Protein AF-A0A659ULG7-F1 (afdb_monomer_lite)

Radius of gyration: 19.43 Å; chains: 1; bounding box: 49×39×55 Å

Sequence (125 aa):
LGLGDLYQPLMDALQSANRQYPIWALSLQDRLWDGYQGLPSGSMGISAFPSMHVASAVLIALYATRLSVSLGTLMWIFAVLIMLGSVVLGWHYAIDGYAGALVVLAIWKITGAALSRADARTITV

Secondary structure (DSSP, 8-state):
---TGGGHHHHHHHHHHHTTS--HHHHHHHHHHHHHTT-TT-------SS-HHHHHHHHHHHHHHHH-HHHHHHHHHHHHHHHHHHHHTTSS-HHHHHHHHHHHHHHHHHHHHHHHHHHHHHTT-

Structure (mmCIF, N/CA/C/O backbone):
data_AF-A0A659ULG7-F1
#
_entry.id   AF-A0A659ULG7-F1
#
loop_
_atom_site.group_PDB
_atom_site.id
_atom_site.type_symbol
_atom_site.label_atom_id
_atom_site.label_alt_id
_atom_site.label_comp_id
_atom_site.label_asym_id
_atom_site.label_entity_id
_atom_site.label_seq_id
_atom_site.pdbx_PDB_ins_code
_atom_site.Cartn_x
_atom_site.Cartn_y
_atom_site.Cartn_z
_atom_site.occupancy
_atom_site.B_iso_or_equiv
_atom_site.auth_seq_id
_atom_site.auth_comp_id
_atom_site.auth_asym_id
_atom_site.auth_atom_id
_atom_site.pdbx_PDB_model_num
ATOM 1 N N . LEU A 1 1 ? 0.662 -13.880 -20.915 1.00 49.19 1 LEU A N 1
ATOM 2 C CA . LEU A 1 1 ? -0.569 -13.058 -20.838 1.00 49.19 1 LEU A CA 1
ATOM 3 C C . LEU A 1 1 ? -0.488 -11.758 -21.643 1.00 49.19 1 LEU A C 1
ATOM 5 O O . LEU A 1 1 ? -1.539 -11.192 -21.874 1.00 49.19 1 LEU A O 1
ATOM 9 N N . GLY A 1 2 ? 0.693 -11.297 -22.098 1.00 56.62 2 GLY A N 1
ATOM 10 C CA . GLY A 1 2 ? 0.773 -10.105 -22.961 1.00 56.62 2 GLY A CA 1
ATOM 11 C C . GLY A 1 2 ? 0.311 -8.813 -22.280 1.00 56.62 2 GLY A C 1
ATOM 12 O O . GLY A 1 2 ? -0.203 -7.944 -22.953 1.00 56.62 2 GLY A O 1
ATOM 13 N N . LEU A 1 3 ? 0.434 -8.739 -20.948 1.00 63.16 3 LEU A N 1
ATOM 14 C CA . LEU A 1 3 ? 0.046 -7.585 -20.124 1.00 63.16 3 LEU A CA 1
ATOM 15 C C . LEU A 1 3 ? 1.257 -6.733 -19.702 1.00 63.16 3 LEU A C 1
ATOM 17 O O . LEU A 1 3 ? 1.101 -5.785 -18.940 1.00 63.16 3 LEU A O 1
ATOM 21 N N . GLY A 1 4 ? 2.475 -7.124 -20.097 1.00 63.34 4 GLY A N 1
ATOM 22 C CA . GLY A 1 4 ? 3.710 -6.486 -19.619 1.00 63.34 4 GLY A CA 1
ATOM 23 C C . GLY A 1 4 ? 3.871 -5.050 -20.118 1.00 63.34 4 GLY A C 1
ATOM 24 O O . GLY A 1 4 ? 4.425 -4.205 -19.425 1.00 63.34 4 GLY A O 1
ATOM 25 N N . ASP A 1 5 ? 3.311 -4.765 -21.285 1.00 75.19 5 ASP A N 1
ATOM 26 C CA . ASP A 1 5 ? 3.233 -3.452 -21.917 1.00 75.19 5 ASP A CA 1
ATOM 27 C C . ASP A 1 5 ? 2.271 -2.489 -21.204 1.00 75.19 5 ASP A C 1
ATOM 29 O O . ASP A 1 5 ? 2.524 -1.286 -21.188 1.00 75.19 5 ASP A O 1
ATOM 33 N N . LEU A 1 6 ? 1.223 -2.984 -20.532 1.00 84.31 6 LEU A N 1
ATOM 34 C CA . LEU A 1 6 ? 0.288 -2.137 -19.770 1.00 84.31 6 LEU A CA 1
ATOM 35 C C . LEU A 1 6 ? 0.964 -1.374 -18.622 1.00 84.31 6 LEU A C 1
ATOM 37 O O . LEU A 1 6 ? 0.514 -0.293 -18.247 1.00 84.31 6 LEU A O 1
ATOM 41 N N . TYR A 1 7 ? 2.040 -1.932 -18.067 1.00 84.81 7 TYR A N 1
ATOM 42 C CA . TYR A 1 7 ? 2.809 -1.324 -16.980 1.00 84.81 7 TYR A CA 1
ATOM 43 C C . TYR A 1 7 ? 4.023 -0.535 -17.470 1.00 84.81 7 TYR A C 1
ATOM 45 O O . TYR A 1 7 ? 4.639 0.180 -16.678 1.00 84.81 7 TYR A O 1
ATOM 53 N N . GLN A 1 8 ? 4.335 -0.600 -18.767 1.00 88.44 8 GLN A N 1
ATOM 54 C CA . GLN A 1 8 ? 5.460 0.124 -19.347 1.00 88.44 8 GLN A CA 1
ATOM 55 C C . GLN A 1 8 ? 5.394 1.635 -19.057 1.00 88.44 8 GLN A C 1
ATOM 57 O O . GLN A 1 8 ? 6.386 2.162 -18.558 1.00 88.44 8 GLN A O 1
ATOM 62 N N . PRO A 1 9 ? 4.244 2.331 -19.212 1.00 92.44 9 PRO A N 1
ATOM 63 C CA . PRO A 1 9 ? 4.172 3.759 -18.900 1.00 92.44 9 PRO A CA 1
ATOM 64 C C . PRO A 1 9 ? 4.454 4.079 -17.424 1.00 92.44 9 PRO A C 1
ATOM 66 O O . PRO A 1 9 ? 5.032 5.122 -17.121 1.00 92.44 9 PRO A O 1
ATOM 69 N N . LEU A 1 10 ? 4.065 3.191 -16.497 1.00 91.88 10 LEU A N 1
ATOM 70 C CA . LEU A 1 10 ? 4.361 3.356 -15.071 1.00 91.88 10 LEU A CA 1
ATOM 71 C C . LEU A 1 10 ? 5.863 3.216 -14.810 1.00 91.88 10 LEU A C 1
ATOM 73 O O . LEU A 1 10 ? 6.444 4.044 -14.110 1.00 91.88 10 LEU A O 1
ATOM 77 N N . MET A 1 11 ? 6.490 2.189 -15.382 1.00 93.00 11 MET A N 1
ATOM 78 C CA . MET A 1 11 ? 7.926 1.963 -15.224 1.00 93.00 11 MET A CA 1
ATOM 79 C C . MET A 1 11 ? 8.744 3.091 -15.855 1.00 93.00 11 MET A C 1
ATOM 81 O O . MET A 1 11 ? 9.698 3.559 -15.235 1.00 93.00 11 MET A O 1
ATOM 85 N N . ASP A 1 12 ? 8.334 3.598 -17.017 1.00 93.75 12 ASP A N 1
ATOM 86 C CA . ASP A 1 12 ? 8.968 4.751 -17.664 1.00 93.75 12 ASP A CA 1
ATOM 87 C C . ASP A 1 12 ? 8.864 6.006 -16.782 1.00 93.75 12 ASP A C 1
ATOM 89 O O . ASP A 1 12 ? 9.853 6.720 -16.577 1.00 93.75 12 ASP A O 1
ATOM 93 N N . ALA A 1 13 ? 7.687 6.252 -16.194 1.00 93.31 13 ALA A N 1
ATOM 94 C CA . ALA A 1 13 ? 7.479 7.348 -15.251 1.00 93.31 13 ALA A CA 1
ATOM 95 C C . ALA A 1 13 ? 8.382 7.216 -14.014 1.00 93.31 13 ALA A C 1
ATOM 97 O O . ALA A 1 13 ? 9.078 8.174 -13.664 1.00 93.31 13 ALA A O 1
ATOM 98 N N . LEU A 1 14 ? 8.442 6.034 -13.393 1.00 94.31 14 LEU A N 1
ATOM 99 C CA . LEU A 1 14 ? 9.323 5.765 -12.253 1.00 94.31 14 LEU A CA 1
ATOM 100 C C . LEU A 1 14 ? 10.797 5.968 -12.619 1.00 94.31 14 LEU A C 1
ATOM 102 O O . LEU A 1 14 ? 11.521 6.643 -11.890 1.00 94.31 14 LEU A O 1
ATOM 106 N N . GLN A 1 15 ? 11.247 5.459 -13.765 1.00 94.00 15 GLN A N 1
ATOM 107 C CA . GLN A 1 15 ? 12.624 5.650 -14.221 1.00 94.00 15 GLN A CA 1
ATOM 108 C C . GLN A 1 15 ? 12.940 7.125 -14.489 1.00 94.00 15 GLN A C 1
ATOM 110 O O . GLN A 1 15 ? 14.037 7.581 -14.163 1.00 94.00 15 GLN A O 1
ATOM 115 N N . SER A 1 16 ? 11.998 7.889 -15.051 1.00 94.69 16 SER A N 1
ATOM 116 C CA . SER A 1 16 ? 12.172 9.332 -15.255 1.00 94.69 16 SER A CA 1
ATOM 117 C C . SER A 1 16 ? 12.308 10.089 -13.930 1.00 94.69 16 SER A C 1
ATOM 119 O O . SER A 1 16 ? 13.214 10.913 -13.788 1.00 94.69 16 SER A O 1
ATOM 121 N N . ALA A 1 17 ? 11.480 9.752 -12.937 1.00 93.44 17 ALA A N 1
ATOM 122 C CA . ALA A 1 17 ? 11.513 10.347 -11.607 1.00 93.44 17 ALA A CA 1
ATOM 123 C C . ALA A 1 17 ? 12.799 9.970 -10.857 1.00 93.44 17 ALA A C 1
ATOM 125 O O . ALA A 1 17 ? 13.404 10.826 -10.210 1.00 93.44 17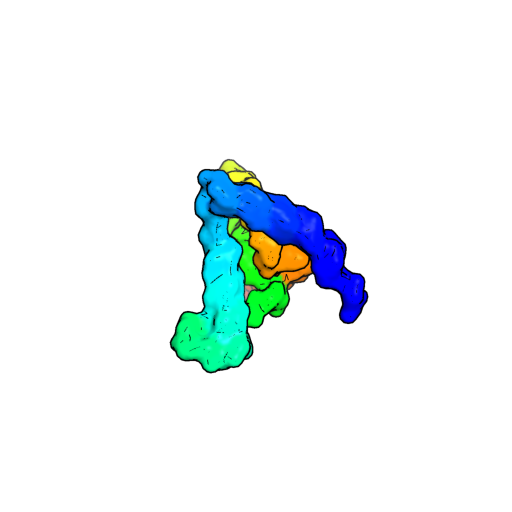 ALA A O 1
ATOM 126 N N . ASN A 1 18 ? 13.279 8.735 -11.034 1.00 94.88 18 ASN A N 1
ATOM 127 C CA . ASN A 1 18 ? 14.520 8.235 -10.442 1.00 94.88 18 ASN A CA 1
ATOM 128 C C . ASN A 1 18 ? 15.764 9.047 -10.843 1.00 94.88 18 ASN A C 1
ATOM 130 O O . ASN A 1 18 ? 16.738 9.100 -10.094 1.00 94.88 18 ASN A O 1
ATOM 134 N N . ARG A 1 19 ? 15.739 9.709 -12.011 1.00 93.00 19 ARG A N 1
ATOM 135 C CA . ARG A 1 19 ? 16.834 10.593 -12.457 1.00 93.00 19 ARG A CA 1
ATOM 136 C C . ARG A 1 19 ? 16.940 11.872 -11.628 1.00 93.00 19 ARG A C 1
ATOM 138 O O . ARG A 1 19 ? 18.008 12.473 -11.594 1.00 93.00 19 ARG A O 1
ATOM 145 N N . GLN A 1 20 ? 15.842 12.302 -11.010 1.00 93.62 20 GLN A N 1
ATOM 146 C CA . GLN A 1 20 ? 15.788 13.508 -10.181 1.00 93.62 20 GLN A CA 1
ATOM 147 C C . GLN A 1 20 ? 15.863 13.165 -8.692 1.00 93.62 20 GLN A C 1
ATOM 149 O O . GLN A 1 20 ? 16.608 13.800 -7.949 1.00 93.62 20 GLN A O 1
ATOM 154 N N . TYR A 1 21 ? 15.120 12.141 -8.269 1.00 89.25 21 TYR A N 1
ATOM 155 C CA . TYR A 1 21 ? 15.050 11.685 -6.886 1.00 89.25 21 TYR A CA 1
ATOM 156 C C . TYR A 1 21 ? 15.277 10.178 -6.833 1.00 89.25 21 TYR A C 1
ATOM 158 O O . TYR A 1 21 ? 14.507 9.454 -7.454 1.00 89.25 21 TYR A O 1
ATOM 166 N N . PRO A 1 22 ? 16.273 9.674 -6.086 1.00 91.31 22 PRO A N 1
ATOM 167 C CA . PRO A 1 22 ? 16.552 8.245 -6.048 1.00 91.31 22 PRO A CA 1
ATOM 168 C C . PRO A 1 22 ? 15.357 7.460 -5.487 1.00 91.31 22 PRO A C 1
ATOM 170 O O . PRO A 1 22 ? 14.989 7.597 -4.319 1.00 91.31 22 PRO A O 1
ATOM 173 N N . ILE A 1 23 ? 14.780 6.593 -6.317 1.00 91.94 23 ILE A N 1
ATOM 174 C CA . ILE A 1 23 ? 13.687 5.679 -5.991 1.00 91.94 23 ILE A CA 1
ATOM 175 C C . ILE A 1 23 ? 14.293 4.322 -5.648 1.00 91.94 23 ILE A C 1
ATOM 177 O O . ILE A 1 23 ? 14.636 3.516 -6.512 1.00 91.94 23 ILE A O 1
ATOM 181 N N . TRP A 1 24 ? 14.385 4.046 -4.351 1.00 90.06 24 TRP A N 1
ATOM 182 C CA . TRP A 1 24 ? 14.978 2.810 -3.833 1.00 90.06 24 TRP A CA 1
ATOM 183 C C . TRP A 1 24 ? 14.197 1.553 -4.230 1.00 90.06 24 TRP A C 1
ATOM 185 O O . TRP A 1 24 ? 14.746 0.456 -4.221 1.00 90.06 24 TRP A O 1
ATOM 195 N N . ALA A 1 25 ? 12.920 1.703 -4.593 1.00 89.75 25 ALA A N 1
ATOM 196 C CA . ALA A 1 25 ? 12.118 0.594 -5.086 1.00 89.75 25 ALA A CA 1
ATOM 197 C C . ALA A 1 25 ? 12.738 -0.042 -6.341 1.00 89.75 25 ALA A C 1
ATOM 199 O O . ALA A 1 25 ? 12.843 -1.261 -6.404 1.00 89.75 25 ALA A O 1
ATOM 200 N N . LEU A 1 26 ? 13.219 0.775 -7.285 1.00 91.50 26 LEU A N 1
ATOM 201 C CA . LEU A 1 26 ? 13.806 0.292 -8.538 1.00 91.50 26 LEU A CA 1
ATOM 202 C C . LEU A 1 26 ? 15.113 -0.471 -8.291 1.00 91.50 26 LEU A C 1
ATOM 204 O O . LEU A 1 26 ? 15.287 -1.574 -8.790 1.00 91.50 26 LEU A O 1
ATOM 208 N N . SER A 1 27 ? 15.996 0.056 -7.438 1.00 89.19 27 SER A N 1
ATOM 209 C CA . SER A 1 27 ? 17.267 -0.617 -7.141 1.00 89.19 27 SER A CA 1
ATOM 210 C C . SER A 1 27 ? 17.082 -1.939 -6.393 1.00 89.19 27 SER A C 1
ATOM 212 O O . SER A 1 27 ? 17.883 -2.861 -6.554 1.00 89.19 27 SER A O 1
ATOM 214 N N . LEU A 1 28 ? 16.033 -2.060 -5.573 1.00 88.44 28 LEU A N 1
ATOM 215 C CA . LEU A 1 28 ? 15.696 -3.325 -4.928 1.00 88.44 28 LEU A CA 1
ATOM 216 C C . LEU A 1 28 ? 15.071 -4.318 -5.917 1.00 88.44 28 LEU A C 1
ATOM 218 O O . LEU A 1 28 ? 15.392 -5.501 -5.840 1.00 88.44 28 LEU A O 1
ATOM 222 N N . GLN A 1 29 ? 14.234 -3.855 -6.852 1.00 89.25 29 GLN A N 1
ATOM 223 C CA . GLN A 1 29 ? 13.702 -4.689 -7.938 1.00 89.25 29 GLN A CA 1
ATOM 224 C C . GLN A 1 29 ? 14.838 -5.289 -8.779 1.00 89.25 29 GLN A C 1
ATOM 226 O O . GLN A 1 29 ? 14.846 -6.502 -8.985 1.00 89.25 29 GLN A O 1
ATOM 231 N N . ASP A 1 30 ? 15.840 -4.488 -9.156 1.00 88.19 30 ASP A N 1
ATOM 232 C CA . ASP A 1 30 ? 17.018 -4.961 -9.901 1.00 88.19 30 ASP A CA 1
ATOM 233 C C . ASP A 1 30 ? 17.789 -6.042 -9.125 1.00 88.19 30 ASP A C 1
ATOM 235 O O . ASP A 1 30 ? 18.104 -7.102 -9.660 1.00 88.19 30 ASP A O 1
ATOM 239 N N . ARG A 1 31 ? 18.023 -5.835 -7.821 1.00 85.31 31 ARG A N 1
ATOM 240 C CA . ARG A 1 31 ? 18.708 -6.830 -6.971 1.00 85.31 31 ARG A CA 1
ATOM 241 C C . ARG A 1 31 ? 17.937 -8.141 -6.845 1.00 85.31 31 ARG A C 1
ATOM 243 O O . ARG A 1 31 ? 18.543 -9.210 -6.794 1.00 85.31 31 ARG A O 1
ATOM 250 N N . LEU A 1 32 ? 16.611 -8.066 -6.743 1.00 85.44 32 LEU A N 1
ATOM 251 C CA . LEU A 1 32 ? 15.759 -9.254 -6.700 1.00 85.44 32 LEU A CA 1
ATOM 252 C C . LEU A 1 32 ? 15.785 -9.991 -8.042 1.00 85.44 32 LEU A C 1
ATOM 254 O O . LEU A 1 32 ? 15.844 -11.220 -8.059 1.00 85.44 32 LEU A O 1
ATOM 258 N N . TRP A 1 33 ? 15.796 -9.250 -9.150 1.00 85.00 33 TRP A N 1
ATOM 259 C CA . TRP A 1 33 ? 15.918 -9.808 -10.491 1.00 85.00 33 TRP A CA 1
ATOM 260 C C . TRP A 1 33 ? 17.268 -10.502 -10.711 1.00 85.00 33 TRP A C 1
ATOM 262 O O . TRP A 1 33 ? 17.305 -11.632 -11.199 1.00 85.00 33 TRP A O 1
ATOM 272 N N . ASP A 1 34 ? 18.370 -9.889 -10.281 1.00 86.00 34 ASP A N 1
ATOM 273 C CA . ASP A 1 34 ? 19.701 -10.506 -10.304 1.00 86.00 34 ASP A CA 1
ATOM 274 C C . ASP A 1 34 ? 19.726 -11.819 -9.516 1.00 86.00 34 ASP A C 1
ATOM 276 O O . ASP A 1 34 ? 20.242 -12.834 -9.991 1.00 86.00 34 ASP A O 1
ATOM 280 N N . GLY A 1 35 ? 19.107 -11.820 -8.333 1.00 82.88 35 GLY A N 1
ATOM 281 C CA . GLY A 1 35 ? 18.959 -13.020 -7.518 1.00 82.88 35 GLY A CA 1
ATOM 282 C C . GLY A 1 35 ? 18.168 -14.129 -8.205 1.00 82.88 35 GLY A C 1
ATOM 283 O O . GLY A 1 35 ? 18.595 -15.283 -8.224 1.00 82.88 35 GLY A O 1
ATOM 284 N N . TYR A 1 36 ? 17.045 -13.778 -8.833 1.00 79.94 36 TYR A N 1
ATOM 285 C CA . TYR A 1 36 ? 16.242 -14.716 -9.619 1.00 79.94 36 TYR A CA 1
ATOM 286 C C . TYR A 1 36 ? 17.024 -15.311 -10.801 1.00 79.94 36 TYR A C 1
ATOM 288 O O . TYR A 1 36 ? 16.895 -16.500 -11.091 1.00 79.94 36 TYR A O 1
ATOM 296 N N . GLN A 1 37 ? 17.881 -14.517 -11.448 1.00 84.69 37 GLN A N 1
ATOM 297 C CA . GLN A 1 37 ? 18.765 -14.971 -12.527 1.00 84.69 37 GLN A CA 1
ATOM 298 C C . GLN A 1 37 ? 19.953 -15.822 -12.037 1.00 84.69 37 GLN A C 1
ATOM 300 O O . GLN A 1 37 ? 20.763 -16.270 -12.850 1.00 84.69 37 GLN A O 1
ATOM 305 N N . GLY A 1 38 ? 20.070 -16.069 -10.729 1.00 77.56 38 GLY A N 1
ATOM 306 C CA . GLY A 1 38 ? 21.135 -16.881 -10.145 1.00 77.56 38 GLY A CA 1
ATOM 307 C C . GLY A 1 38 ? 22.466 -16.144 -9.994 1.00 77.56 38 GLY A C 1
ATOM 308 O O . GLY A 1 38 ? 23.499 -16.796 -9.822 1.00 77.56 38 GLY A O 1
ATOM 309 N N . LEU A 1 39 ? 22.474 -14.805 -10.051 1.00 74.62 39 LEU A N 1
ATOM 310 C CA . LEU A 1 39 ? 23.679 -14.040 -9.749 1.00 74.62 39 LEU A CA 1
ATOM 311 C C . LEU A 1 39 ? 23.982 -14.087 -8.234 1.00 74.62 39 LEU A C 1
ATOM 313 O O . LEU A 1 39 ? 23.057 -14.096 -7.416 1.00 74.62 39 LEU A O 1
ATOM 317 N N . PRO A 1 40 ? 25.270 -14.068 -7.825 1.00 64.56 40 PRO A N 1
ATOM 318 C CA . PRO A 1 40 ? 25.687 -14.226 -6.421 1.00 64.56 40 PRO A CA 1
ATOM 319 C C . PRO A 1 40 ? 25.112 -13.188 -5.440 1.00 64.56 40 PRO A C 1
ATOM 321 O O . PRO A 1 40 ? 25.208 -13.361 -4.227 1.00 64.56 40 PRO A O 1
ATOM 324 N N . SER A 1 41 ? 24.544 -12.095 -5.953 1.00 62.56 41 SER A N 1
ATOM 325 C CA . SER A 1 41 ? 24.042 -10.935 -5.216 1.00 62.56 41 SER A CA 1
ATOM 326 C C . SER A 1 41 ? 22.626 -11.082 -4.635 1.00 62.56 41 SER A C 1
ATOM 328 O O . SER A 1 41 ? 22.216 -10.188 -3.893 1.00 62.56 41 SER A O 1
ATOM 330 N N . GLY A 1 42 ? 21.872 -12.160 -4.901 1.00 57.16 42 GLY A N 1
ATOM 331 C CA . GLY A 1 42 ? 20.461 -12.223 -4.488 1.00 57.16 42 GLY A CA 1
ATOM 332 C C . GLY A 1 42 ? 19.941 -13.607 -4.098 1.00 57.16 42 GLY A C 1
ATOM 333 O O . GLY A 1 42 ? 19.389 -14.335 -4.910 1.00 57.16 42 GLY A O 1
ATOM 334 N N . SER A 1 43 ? 20.009 -13.939 -2.809 1.00 52.31 43 SER A N 1
ATOM 335 C CA . SER A 1 43 ? 19.193 -15.007 -2.211 1.00 52.31 43 SER A CA 1
ATOM 336 C C . SER A 1 43 ? 18.027 -14.387 -1.436 1.00 52.31 43 SER A C 1
ATOM 338 O O . SER A 1 43 ? 18.009 -14.351 -0.211 1.00 52.31 43 SER A O 1
ATOM 340 N N . MET A 1 44 ? 17.045 -13.829 -2.146 1.00 60.22 44 MET A N 1
ATOM 341 C CA . MET A 1 44 ? 15.821 -13.315 -1.523 1.00 60.22 44 MET A CA 1
ATOM 342 C C . MET A 1 44 ? 14.599 -13.857 -2.260 1.00 60.22 44 MET A C 1
ATOM 344 O O . MET A 1 44 ? 14.489 -13.737 -3.476 1.00 60.22 44 MET A O 1
ATOM 348 N N . GLY A 1 45 ? 13.690 -14.494 -1.517 1.00 59.22 45 GLY A N 1
ATOM 349 C CA . GLY A 1 45 ? 12.459 -15.047 -2.072 1.00 59.22 45 GLY A CA 1
ATOM 350 C C . GLY A 1 45 ? 11.519 -13.941 -2.548 1.00 59.22 45 GLY A C 1
ATOM 351 O O . GLY A 1 45 ? 11.120 -13.083 -1.763 1.00 59.22 45 GLY A O 1
ATOM 352 N N . ILE A 1 46 ? 11.138 -13.982 -3.825 1.00 62.59 46 ILE A N 1
ATOM 353 C CA . ILE A 1 46 ? 10.137 -13.086 -4.412 1.00 62.59 46 ILE A CA 1
ATOM 354 C C . ILE A 1 46 ? 8.757 -13.708 -4.167 1.00 62.59 46 ILE A C 1
ATOM 356 O O . ILE A 1 46 ? 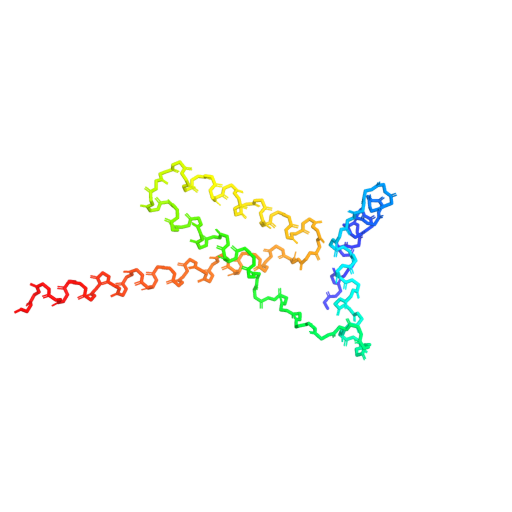8.296 -14.545 -4.940 1.00 62.59 46 ILE A O 1
ATOM 360 N N . SER A 1 47 ? 8.089 -13.335 -3.073 1.00 58.88 47 SER A N 1
ATOM 361 C CA . SER A 1 47 ? 6.671 -13.671 -2.892 1.00 58.88 47 SER A CA 1
ATOM 362 C C . SER A 1 47 ? 5.815 -12.572 -3.518 1.00 58.88 47 SER A C 1
ATOM 364 O O . SER A 1 47 ? 5.603 -11.519 -2.917 1.00 58.88 47 SER A O 1
ATOM 366 N N . ALA A 1 48 ? 5.370 -12.795 -4.756 1.00 63.28 48 ALA A N 1
ATOM 367 C CA . ALA A 1 48 ? 4.598 -11.810 -5.515 1.00 63.28 48 ALA A CA 1
ATOM 368 C C . ALA A 1 48 ? 3.106 -11.773 -5.122 1.00 63.28 48 ALA A C 1
ATOM 370 O O . ALA A 1 48 ? 2.482 -10.718 -5.211 1.00 63.28 48 ALA A O 1
ATOM 371 N N . PHE A 1 49 ? 2.536 -12.894 -4.655 1.00 80.06 49 PHE A N 1
ATOM 372 C CA . PHE A 1 49 ? 1.105 -13.008 -4.356 1.00 80.06 49 PHE A CA 1
ATOM 373 C C . PHE A 1 49 ? 0.820 -13.913 -3.141 1.00 80.06 49 PHE A C 1
ATOM 375 O O . PHE A 1 49 ? 1.342 -15.029 -3.095 1.00 80.06 49 PHE A O 1
ATOM 382 N N . PRO A 1 50 ? -0.067 -13.511 -2.207 1.00 86.75 50 PRO A N 1
ATOM 383 C CA . PRO A 1 50 ? -0.710 -12.196 -2.085 1.00 86.75 50 PRO A CA 1
ATOM 384 C C . PRO A 1 50 ? 0.220 -11.145 -1.447 1.00 86.75 50 PRO A C 1
ATOM 386 O O . PRO A 1 50 ? 1.259 -11.481 -0.876 1.00 86.75 50 PRO A O 1
ATOM 389 N N . SER A 1 51 ? -0.156 -9.861 -1.496 1.00 90.56 51 SER A N 1
ATOM 390 C CA . SER A 1 51 ? 0.664 -8.793 -0.904 1.00 90.56 51 SER A CA 1
ATOM 391 C C . SER A 1 51 ? 0.676 -8.856 0.630 1.00 90.56 51 SER A C 1
ATOM 393 O O . SER A 1 51 ? -0.303 -8.510 1.299 1.00 90.56 51 SER A O 1
ATOM 395 N N . MET A 1 52 ? 1.824 -9.241 1.196 1.00 91.88 52 MET A N 1
ATOM 396 C CA . MET A 1 52 ? 2.036 -9.312 2.649 1.00 91.88 52 MET A CA 1
ATOM 397 C C . MET A 1 52 ? 2.030 -7.934 3.324 1.00 91.88 52 MET A C 1
ATOM 399 O O . MET A 1 52 ? 1.598 -7.817 4.472 1.00 91.88 52 MET A O 1
ATOM 403 N N . HIS A 1 53 ? 2.464 -6.884 2.618 1.00 93.75 53 HIS A N 1
ATOM 404 C CA . HIS A 1 53 ? 2.450 -5.509 3.124 1.00 93.75 53 HIS A CA 1
ATOM 405 C C . HIS A 1 53 ? 1.016 -5.029 3.364 1.00 93.75 53 HIS A C 1
ATOM 407 O O . HIS A 1 53 ? 0.690 -4.566 4.459 1.00 93.75 53 HIS A O 1
ATOM 413 N N . VAL A 1 54 ? 0.141 -5.207 2.367 1.00 96.44 54 VAL A N 1
ATOM 414 C CA . VAL A 1 54 ? -1.275 -4.824 2.467 1.00 96.44 54 VAL A CA 1
ATOM 415 C C . VAL A 1 54 ? -1.993 -5.685 3.503 1.00 96.44 54 VAL A C 1
ATOM 417 O O . VAL A 1 54 ? -2.701 -5.147 4.351 1.00 96.44 54 VAL A O 1
ATOM 420 N N . ALA A 1 55 ? -1.762 -7.002 3.492 1.00 96.38 55 ALA A N 1
ATOM 421 C CA . ALA A 1 55 ? -2.313 -7.921 4.485 1.00 96.38 55 ALA A CA 1
ATOM 422 C C . ALA A 1 55 ? -1.978 -7.475 5.923 1.00 96.38 55 ALA A C 1
ATOM 424 O O . ALA A 1 55 ? -2.873 -7.301 6.754 1.00 96.38 55 ALA A O 1
ATOM 425 N N . SER A 1 56 ? -0.700 -7.216 6.204 1.00 96.75 56 SER A N 1
ATOM 4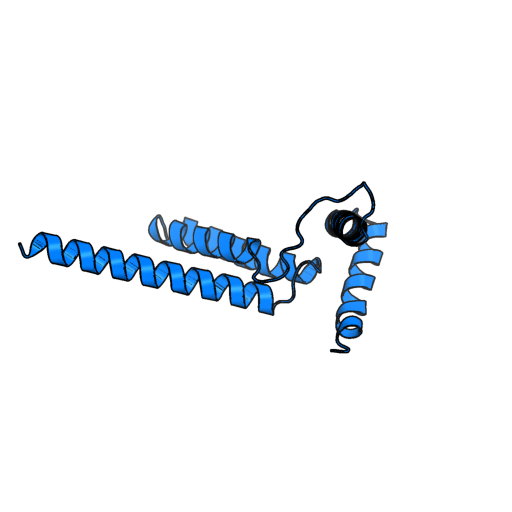26 C CA . SER A 1 56 ? -0.243 -6.803 7.536 1.00 96.75 56 SER A CA 1
ATOM 427 C C . SER A 1 56 ? -0.811 -5.441 7.943 1.00 96.75 56 SER A C 1
ATOM 429 O O . SER A 1 56 ? -1.268 -5.281 9.074 1.00 96.75 56 SER A O 1
ATOM 431 N N . ALA A 1 57 ? -0.851 -4.469 7.026 1.00 97.69 57 ALA A N 1
ATOM 432 C CA . ALA A 1 57 ? -1.405 -3.146 7.307 1.00 97.69 57 ALA A CA 1
ATOM 433 C C . ALA A 1 57 ? -2.911 -3.200 7.623 1.00 97.69 57 ALA A C 1
ATOM 435 O O . ALA A 1 57 ? -3.364 -2.558 8.571 1.00 97.69 57 ALA A O 1
ATOM 436 N N . VAL A 1 58 ? -3.679 -4.015 6.889 1.00 98.25 58 VAL A N 1
ATOM 437 C CA . VAL A 1 58 ? -5.108 -4.246 7.165 1.00 98.25 58 VAL A CA 1
ATOM 438 C C . VAL A 1 58 ? -5.304 -4.921 8.523 1.00 98.25 58 VAL A C 1
ATOM 440 O O . VAL A 1 58 ? -6.187 -4.516 9.278 1.00 98.25 58 VAL A O 1
ATOM 443 N N . LEU A 1 59 ? -4.473 -5.907 8.875 1.00 97.88 59 LEU A N 1
ATOM 444 C CA . LEU A 1 59 ? -4.543 -6.565 10.184 1.00 97.88 59 LEU A CA 1
ATOM 445 C C . LEU A 1 59 ? -4.312 -5.570 11.330 1.00 97.88 59 LEU A C 1
ATOM 447 O O . LEU A 1 59 ? -5.076 -5.548 12.297 1.00 97.88 59 LEU A O 1
ATOM 451 N N . ILE A 1 60 ? -3.289 -4.722 11.204 1.00 97.94 60 ILE A N 1
ATOM 452 C CA . ILE A 1 60 ? -2.987 -3.671 12.182 1.00 97.94 60 ILE A CA 1
ATOM 453 C C . ILE A 1 60 ? -4.155 -2.685 12.283 1.00 97.94 60 ILE A C 1
ATOM 455 O O . ILE A 1 60 ? -4.545 -2.323 13.392 1.00 97.94 60 ILE A O 1
ATOM 459 N N . ALA A 1 61 ? -4.754 -2.294 11.154 1.00 98.19 61 ALA A N 1
ATOM 460 C CA . ALA A 1 61 ? -5.912 -1.406 11.140 1.00 98.19 61 ALA A CA 1
ATOM 461 C C . ALA A 1 61 ? -7.121 -2.013 11.866 1.00 98.19 61 ALA A C 1
ATOM 463 O O . ALA A 1 61 ? -7.707 -1.356 12.727 1.00 98.19 61 ALA A O 1
ATOM 464 N N . LEU A 1 62 ? -7.444 -3.283 11.598 1.00 97.94 62 LEU A N 1
ATOM 465 C CA . LEU A 1 62 ? -8.516 -4.009 12.288 1.00 97.94 62 LEU A CA 1
ATOM 466 C C . LEU A 1 62 ? -8.290 -4.052 13.802 1.00 97.94 62 LEU A C 1
ATOM 468 O O . LEU A 1 62 ? -9.213 -3.774 14.572 1.00 97.94 62 LEU A O 1
ATOM 472 N N . TYR A 1 63 ? -7.067 -4.367 14.228 1.00 97.62 63 TYR A N 1
ATOM 473 C CA . TYR A 1 63 ? -6.709 -4.400 15.641 1.00 97.62 63 TYR A CA 1
ATOM 474 C C . TYR A 1 63 ? -6.811 -3.013 16.291 1.00 97.62 63 TYR A C 1
ATOM 476 O O . TYR A 1 63 ? -7.461 -2.855 17.323 1.00 97.62 63 TYR A O 1
ATOM 484 N N . ALA A 1 64 ? -6.254 -1.984 15.654 1.00 97.81 64 ALA A N 1
ATOM 485 C CA . ALA A 1 64 ? -6.292 -0.607 16.135 1.00 97.81 64 ALA A CA 1
ATOM 486 C C . ALA A 1 64 ? -7.720 -0.059 16.284 1.00 97.81 64 ALA A C 1
ATOM 488 O O . ALA A 1 64 ? -8.009 0.620 17.272 1.00 97.81 64 ALA A O 1
ATOM 489 N N . THR A 1 65 ? -8.631 -0.400 15.363 1.00 97.69 65 THR A N 1
ATOM 490 C CA . THR A 1 65 ? -10.055 -0.033 15.457 1.00 97.69 65 THR A CA 1
ATOM 491 C C . THR A 1 65 ? -10.716 -0.586 16.723 1.00 97.69 65 THR A C 1
ATOM 493 O O . THR A 1 65 ? -11.652 0.026 17.236 1.00 97.69 65 THR A O 1
ATOM 496 N N . ARG A 1 66 ? -10.236 -1.714 17.266 1.00 95.88 66 ARG A N 1
ATOM 497 C CA . ARG A 1 66 ? -10.741 -2.278 18.530 1.00 95.88 66 ARG A CA 1
ATOM 498 C C . ARG A 1 66 ? -10.222 -1.538 19.765 1.00 95.88 66 ARG A C 1
ATOM 500 O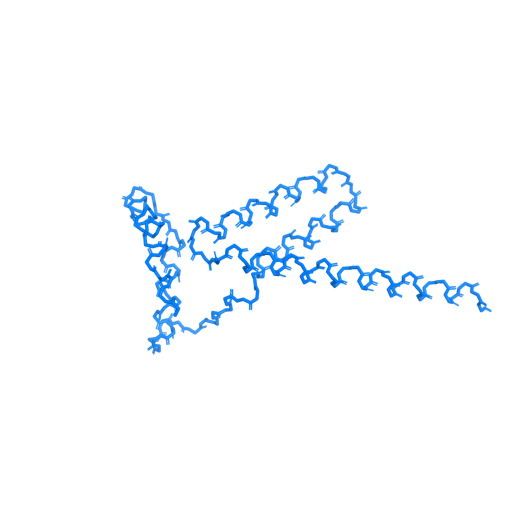 O . ARG A 1 66 ? -10.855 -1.639 20.809 1.00 95.88 66 ARG A O 1
ATOM 507 N N . LEU A 1 67 ? -9.112 -0.807 19.652 1.00 96.62 67 LEU A N 1
ATOM 508 C CA . LEU A 1 67 ? -8.528 -0.027 20.748 1.00 96.62 67 LEU A CA 1
ATOM 509 C C . LEU A 1 67 ? -9.117 1.385 20.823 1.00 96.62 67 LEU A C 1
ATOM 511 O O . LEU A 1 67 ? -9.460 1.856 21.903 1.00 96.62 67 LEU A O 1
ATOM 515 N N . SER A 1 68 ? -9.235 2.075 19.685 1.00 97.44 68 SER A N 1
ATOM 516 C CA . SER A 1 68 ? -9.930 3.364 19.600 1.00 97.44 68 SER A CA 1
ATOM 517 C C . SER A 1 68 ? -10.312 3.703 18.160 1.00 97.44 68 SER A C 1
ATOM 519 O O . SER A 1 68 ? -9.639 3.306 17.208 1.00 97.44 68 SER A O 1
ATOM 521 N N . VAL A 1 69 ? -11.366 4.507 17.994 1.00 95.69 69 VAL A N 1
ATOM 522 C CA . VAL A 1 69 ? -11.809 4.965 16.666 1.00 95.69 69 VAL A CA 1
ATOM 523 C C . VAL A 1 69 ? -10.734 5.821 15.990 1.00 95.69 69 VAL A C 1
ATOM 525 O O . VAL A 1 69 ? -10.452 5.620 14.815 1.00 95.69 69 VAL A O 1
ATOM 528 N N . SER A 1 70 ? -10.086 6.727 16.732 1.00 97.50 70 SER A N 1
ATOM 529 C CA . SER A 1 70 ? -9.038 7.607 16.193 1.00 97.50 70 SER A CA 1
ATOM 530 C C . SER A 1 70 ? -7.826 6.819 15.681 1.00 97.50 70 SER A C 1
ATOM 532 O O . SER A 1 70 ? -7.417 6.987 14.530 1.00 97.50 70 SER A O 1
ATOM 534 N N . LEU A 1 71 ? -7.299 5.893 16.496 1.00 97.31 71 LEU A N 1
ATOM 535 C CA . LEU A 1 71 ? -6.168 5.053 16.095 1.00 97.31 71 LEU A CA 1
ATOM 536 C C . LEU A 1 71 ? -6.543 4.134 14.928 1.00 97.31 71 LEU A C 1
ATOM 538 O O . LEU A 1 71 ? -5.756 3.974 13.999 1.00 97.31 71 LEU A O 1
ATOM 542 N N . GLY A 1 72 ? -7.756 3.576 14.946 1.00 97.69 72 GLY A N 1
ATOM 543 C CA . GLY A 1 72 ? -8.294 2.802 13.833 1.00 97.69 72 GLY A CA 1
ATOM 544 C C . GLY A 1 72 ? -8.295 3.594 12.527 1.00 97.69 72 GLY A C 1
ATOM 545 O O . GLY A 1 72 ? -7.748 3.123 11.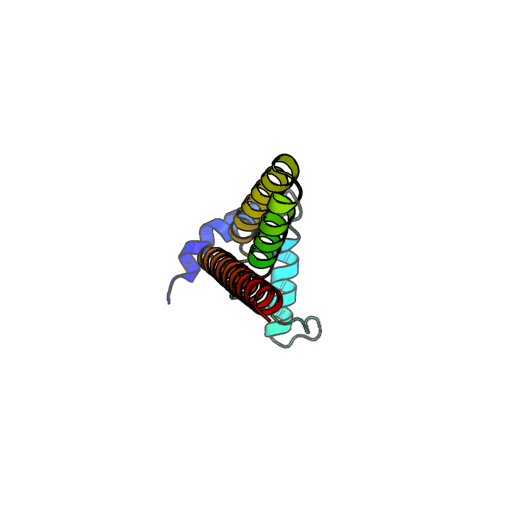534 1.00 97.69 72 GLY A O 1
ATOM 546 N N . THR A 1 73 ? -8.850 4.808 12.526 1.00 98.19 73 THR A N 1
ATOM 547 C CA . THR A 1 73 ? -8.880 5.681 11.341 1.00 98.19 73 THR A CA 1
ATOM 548 C C . THR A 1 73 ? -7.476 5.970 10.816 1.00 98.19 73 THR A C 1
ATOM 550 O O . THR A 1 73 ? -7.234 5.831 9.617 1.00 98.19 73 THR A O 1
ATOM 553 N N . LEU A 1 74 ? -6.531 6.305 11.701 1.00 98.38 74 LEU A N 1
ATOM 554 C CA . LEU A 1 74 ? -5.140 6.546 11.313 1.00 98.38 74 LEU A CA 1
ATOM 555 C C . LEU A 1 74 ? -4.514 5.314 10.641 1.00 98.38 74 LEU A C 1
ATOM 557 O O . LEU A 1 74 ? -3.855 5.433 9.608 1.00 98.38 74 LEU A O 1
ATOM 561 N N . MET A 1 75 ? -4.746 4.124 11.195 1.00 98.31 75 MET A N 1
ATOM 562 C CA . MET A 1 75 ? -4.197 2.882 10.647 1.00 98.31 75 MET A CA 1
ATOM 563 C C . MET A 1 75 ? -4.881 2.448 9.345 1.00 98.31 75 MET A C 1
ATOM 565 O O . MET A 1 75 ? -4.225 1.875 8.479 1.00 98.31 75 MET A O 1
ATOM 569 N N . TRP A 1 76 ? -6.160 2.769 9.143 1.00 98.38 76 TRP A N 1
ATOM 570 C CA . TRP A 1 76 ? -6.820 2.566 7.850 1.00 98.38 76 TRP A CA 1
ATOM 571 C C . TRP A 1 76 ? -6.269 3.492 6.766 1.00 98.38 76 TRP A C 1
ATOM 573 O O . TRP A 1 76 ? -6.037 3.035 5.647 1.00 98.38 76 TRP A O 1
ATOM 583 N N . ILE A 1 77 ? -5.990 4.758 7.093 1.00 98.44 77 ILE A N 1
ATOM 584 C CA . ILE A 1 77 ? -5.294 5.674 6.174 1.00 98.44 77 ILE A CA 1
ATOM 585 C C . ILE A 1 77 ? -3.922 5.100 5.814 1.00 98.44 77 ILE A C 1
ATOM 587 O O . ILE A 1 77 ? -3.577 5.027 4.636 1.00 98.44 77 ILE A O 1
ATOM 591 N N . PHE A 1 78 ? -3.167 4.624 6.806 1.00 98.00 78 PHE A N 1
ATOM 592 C CA . PHE A 1 78 ? -1.891 3.950 6.570 1.00 98.00 78 PHE A CA 1
ATOM 593 C C . PHE A 1 78 ? -2.037 2.732 5.642 1.00 98.00 78 PHE A C 1
ATOM 595 O O . PHE A 1 78 ? -1.286 2.614 4.677 1.00 98.00 78 PHE A O 1
ATOM 602 N N . ALA A 1 79 ? -3.035 1.869 5.854 1.00 98.12 79 ALA A N 1
ATOM 603 C CA . ALA A 1 79 ? -3.285 0.716 4.987 1.00 98.12 79 ALA A CA 1
ATOM 604 C C . ALA A 1 79 ? -3.609 1.119 3.536 1.00 98.12 79 ALA A C 1
ATOM 606 O O . ALA A 1 79 ? -3.107 0.493 2.599 1.00 98.12 79 ALA A O 1
ATOM 607 N N . VAL A 1 80 ? -4.385 2.191 3.334 1.00 98.12 80 VAL A N 1
ATOM 608 C CA . VAL A 1 80 ? -4.656 2.753 1.999 1.00 98.12 80 VAL A CA 1
ATOM 609 C C . VAL A 1 80 ? -3.375 3.284 1.355 1.00 98.12 80 VAL A C 1
ATOM 611 O O . VAL A 1 80 ? -3.125 3.008 0.183 1.00 98.12 80 VAL A O 1
ATOM 614 N N . LEU A 1 81 ? -2.532 3.994 2.107 1.00 98.12 81 LEU A N 1
ATOM 615 C CA . LEU A 1 81 ? -1.248 4.488 1.600 1.00 98.12 81 LEU A CA 1
ATOM 616 C C . LEU A 1 81 ? -0.307 3.343 1.209 1.00 98.12 81 LEU A C 1
ATOM 618 O O . LEU A 1 81 ? 0.336 3.423 0.166 1.00 98.12 81 LEU A O 1
ATOM 622 N N . ILE A 1 82 ? -0.266 2.259 1.988 1.00 97.38 82 ILE A N 1
ATOM 623 C CA . ILE A 1 82 ? 0.513 1.058 1.655 1.00 97.38 82 ILE A CA 1
ATOM 624 C C . ILE A 1 82 ? -0.021 0.383 0.390 1.00 97.38 82 ILE A C 1
ATOM 626 O O . ILE A 1 82 ? 0.770 -0.020 -0.462 1.00 97.38 82 ILE A O 1
ATOM 630 N N . MET A 1 83 ? -1.342 0.291 0.233 1.00 96.56 83 MET A N 1
ATOM 631 C CA . MET A 1 83 ? -1.965 -0.247 -0.976 1.00 96.56 83 MET A CA 1
ATOM 632 C C . MET A 1 83 ? -1.586 0.573 -2.214 1.00 96.56 83 MET A C 1
ATOM 634 O O . MET A 1 83 ? -1.093 0.024 -3.199 1.00 96.56 83 MET A O 1
ATOM 638 N N . LEU A 1 84 ? -1.762 1.894 -2.150 1.00 96.56 84 LEU A N 1
ATOM 639 C CA . LEU A 1 84 ? -1.419 2.792 -3.250 1.00 96.56 84 LEU A CA 1
ATOM 640 C C . LEU A 1 84 ? 0.081 2.761 -3.551 1.00 96.56 84 LEU A C 1
ATOM 642 O O . LEU A 1 84 ? 0.461 2.601 -4.706 1.00 96.56 84 LEU A O 1
ATOM 646 N N . GLY A 1 85 ? 0.929 2.846 -2.526 1.00 94.69 85 GLY A N 1
ATOM 647 C CA . GLY A 1 85 ? 2.382 2.795 -2.672 1.00 94.69 85 GLY A CA 1
ATOM 648 C C . GLY A 1 85 ? 2.864 1.487 -3.298 1.00 94.69 85 GLY A C 1
ATOM 649 O O . GLY A 1 85 ? 3.725 1.516 -4.171 1.00 94.69 85 GLY A O 1
ATOM 650 N N . SER A 1 86 ? 2.263 0.354 -2.925 1.00 92.50 86 SER A N 1
ATOM 651 C CA . SER A 1 86 ? 2.593 -0.959 -3.498 1.00 92.50 86 SER A CA 1
ATOM 652 C C . SER A 1 86 ? 2.332 -1.018 -5.006 1.00 92.50 86 SER A C 1
ATOM 654 O O . SER A 1 86 ? 3.121 -1.611 -5.740 1.00 92.50 86 SER A O 1
ATOM 656 N N . VAL A 1 87 ? 1.259 -0.375 -5.478 1.00 93.19 87 VAL A N 1
ATOM 657 C CA . VAL A 1 87 ? 0.916 -0.333 -6.908 1.00 93.19 87 VAL A CA 1
ATOM 658 C C . VAL A 1 87 ? 1.732 0.729 -7.646 1.00 93.19 87 VAL A C 1
ATOM 660 O O . VAL A 1 87 ? 2.325 0.434 -8.678 1.00 93.19 87 VAL A O 1
ATOM 663 N N . VAL A 1 88 ? 1.804 1.952 -7.113 1.00 93.44 88 VAL A N 1
ATOM 664 C CA . VAL A 1 88 ? 2.492 3.093 -7.750 1.00 93.44 88 VAL A CA 1
ATOM 665 C C . VAL A 1 88 ? 3.993 2.850 -7.894 1.00 93.44 88 VAL A C 1
ATOM 667 O O . VAL A 1 88 ? 4.587 3.294 -8.867 1.00 93.44 88 VAL A O 1
ATOM 670 N N . LEU A 1 89 ? 4.615 2.128 -6.963 1.00 92.75 89 LEU A N 1
ATOM 671 C CA . LEU A 1 89 ? 6.037 1.783 -7.044 1.00 92.75 89 LEU A CA 1
ATOM 672 C C . LEU A 1 89 ? 6.316 0.536 -7.900 1.00 92.75 89 LEU A C 1
ATOM 674 O O . LEU A 1 89 ? 7.470 0.121 -7.998 1.00 92.75 89 LEU A O 1
ATOM 678 N N . GLY A 1 90 ? 5.289 -0.076 -8.496 1.00 89.81 90 GLY A N 1
ATOM 679 C CA . GLY A 1 90 ? 5.442 -1.257 -9.348 1.00 89.81 90 GLY A CA 1
ATOM 680 C C . GLY A 1 90 ? 5.778 -2.547 -8.592 1.00 89.81 90 GLY A C 1
ATOM 681 O O . GLY A 1 90 ? 6.275 -3.487 -9.200 1.00 89.81 90 GLY A O 1
ATOM 682 N N . TRP A 1 91 ? 5.527 -2.614 -7.278 1.00 89.75 91 TRP A N 1
ATOM 683 C CA . TRP A 1 91 ? 5.802 -3.816 -6.477 1.00 89.75 91 TRP A CA 1
ATOM 684 C C . TRP A 1 91 ? 4.754 -4.910 -6.655 1.00 89.75 91 TRP A C 1
ATOM 686 O O . TRP A 1 91 ? 5.083 -6.092 -6.590 1.00 89.75 91 TRP A O 1
ATOM 696 N N . HIS A 1 92 ? 3.495 -4.516 -6.838 1.00 89.44 92 HIS A N 1
ATOM 697 C CA . HIS A 1 92 ? 2.365 -5.431 -6.905 1.00 89.44 92 HIS A CA 1
ATOM 698 C C . HIS A 1 92 ? 1.303 -4.936 -7.881 1.00 89.44 92 HIS A C 1
ATOM 700 O O . HIS A 1 92 ? 1.075 -3.731 -8.035 1.00 89.44 92 HIS A O 1
ATOM 706 N N . TYR A 1 93 ? 0.572 -5.878 -8.465 1.00 89.38 93 TYR A N 1
ATOM 707 C CA . TYR A 1 93 ? -0.702 -5.565 -9.093 1.00 89.38 93 TYR A CA 1
ATOM 708 C C . TYR A 1 93 ? -1.729 -5.228 -8.005 1.00 89.38 93 TYR A C 1
ATOM 710 O O . TYR A 1 93 ? -1.689 -5.755 -6.892 1.00 89.38 93 TYR A O 1
ATOM 718 N N . ALA A 1 94 ? -2.715 -4.385 -8.330 1.00 91.25 94 ALA A N 1
ATOM 719 C CA . ALA A 1 94 ? -3.770 -4.033 -7.373 1.00 91.25 94 ALA A CA 1
ATOM 720 C C . ALA A 1 94 ? -4.529 -5.276 -6.855 1.00 91.25 94 ALA A C 1
ATOM 722 O O . ALA A 1 94 ? -4.949 -5.331 -5.699 1.00 91.25 94 ALA A O 1
ATOM 723 N N . ILE A 1 95 ? -4.649 -6.312 -7.689 1.00 92.44 95 ILE A N 1
ATOM 724 C CA . ILE A 1 95 ? -5.294 -7.568 -7.304 1.00 92.44 95 ILE A CA 1
ATOM 725 C C . ILE A 1 95 ? -4.560 -8.292 -6.165 1.00 92.44 95 ILE A C 1
ATOM 727 O O . ILE A 1 95 ? -5.216 -8.893 -5.314 1.00 92.44 95 ILE A O 1
ATOM 731 N N . ASP A 1 96 ? -3.233 -8.172 -6.079 1.00 92.19 96 ASP A N 1
ATOM 732 C CA . ASP A 1 96 ? -2.425 -8.805 -5.029 1.00 92.19 96 ASP A CA 1
ATOM 733 C C . ASP A 1 96 ? -2.753 -8.200 -3.657 1.00 92.19 96 ASP A C 1
ATOM 735 O O . ASP A 1 96 ? -2.802 -8.904 -2.643 1.00 92.19 96 ASP A O 1
ATOM 739 N N . GLY A 1 97 ? -3.013 -6.889 -3.634 1.00 92.88 97 GLY A N 1
ATOM 740 C CA . GLY A 1 97 ? -3.449 -6.155 -2.451 1.00 92.88 97 GLY A CA 1
ATOM 741 C C . GLY A 1 97 ? -4.878 -6.501 -2.037 1.00 92.88 97 GLY A C 1
ATOM 742 O O . GLY A 1 97 ? -5.121 -6.777 -0.860 1.00 92.88 97 GLY A O 1
ATOM 743 N N . TYR A 1 98 ? -5.816 -6.564 -2.990 1.00 95.62 98 TYR A N 1
ATOM 744 C CA . TYR A 1 98 ? -7.196 -6.982 -2.708 1.00 95.62 98 TYR A CA 1
ATOM 745 C C . TYR A 1 98 ? -7.260 -8.408 -2.160 1.00 95.62 98 TYR A C 1
ATOM 747 O O . TYR A 1 98 ? -7.968 -8.659 -1.183 1.00 95.62 98 TYR A O 1
ATOM 755 N N . ALA A 1 99 ? -6.483 -9.326 -2.740 1.00 96.12 99 ALA A N 1
ATOM 756 C CA . ALA A 1 99 ? -6.373 -10.693 -2.252 1.00 96.12 99 ALA A CA 1
ATOM 757 C C . ALA A 1 99 ? -5.806 -10.736 -0.825 1.00 96.12 99 ALA A C 1
ATOM 759 O O . ALA A 1 99 ? -6.395 -11.382 0.042 1.00 96.12 99 ALA A O 1
ATOM 760 N N . GLY A 1 100 ? -4.719 -10.005 -0.550 1.00 95.12 100 GLY A N 1
ATOM 761 C CA . GLY A 1 100 ? -4.126 -9.925 0.790 1.00 95.12 100 GLY A CA 1
ATOM 762 C C . GLY A 1 100 ? -5.100 -9.386 1.843 1.00 95.12 100 GLY A C 1
ATOM 763 O O . GLY A 1 100 ? -5.264 -9.988 2.907 1.00 95.12 100 GLY A O 1
ATOM 764 N N . ALA A 1 101 ? -5.809 -8.298 1.528 1.00 96.75 101 ALA A N 1
ATOM 765 C CA . ALA A 1 101 ? -6.829 -7.727 2.405 1.00 96.75 101 ALA A CA 1
ATOM 766 C C . ALA A 1 101 ? -7.983 -8.711 2.662 1.00 96.75 101 ALA A C 1
ATOM 768 O O . ALA A 1 101 ? -8.407 -8.883 3.806 1.00 96.75 101 ALA A O 1
ATOM 769 N N . LEU A 1 102 ? -8.471 -9.389 1.618 1.00 97.31 102 LEU A N 1
ATOM 770 C CA . LEU A 1 102 ? -9.560 -10.361 1.725 1.00 97.31 102 LEU A CA 1
ATOM 771 C C . LEU A 1 102 ? -9.168 -11.570 2.581 1.00 97.31 102 LEU A C 1
ATOM 773 O O . LEU A 1 102 ? -9.946 -11.975 3.447 1.00 97.31 102 LEU A O 1
ATOM 777 N N . VAL A 1 103 ? -7.961 -12.108 2.389 1.00 96.25 103 VAL A N 1
ATOM 778 C CA . VAL A 1 103 ? -7.427 -13.217 3.197 1.00 96.25 103 VAL A CA 1
ATOM 779 C C . VAL A 1 103 ? -7.372 -12.827 4.672 1.00 96.25 103 VAL A C 1
ATOM 781 O O . VAL A 1 103 ? -7.877 -13.559 5.523 1.00 96.25 103 VAL A O 1
ATOM 784 N N . VAL A 1 104 ? -6.830 -11.650 4.988 1.00 97.50 104 VAL A N 1
ATOM 785 C CA . VAL A 1 104 ? -6.738 -11.181 6.377 1.00 97.50 104 VAL A CA 1
ATOM 786 C C . VAL A 1 104 ? -8.110 -10.935 6.992 1.00 97.50 104 VAL A C 1
ATOM 788 O O . VAL A 1 104 ? -8.343 -11.337 8.131 1.00 97.50 104 VAL A O 1
ATOM 791 N N . LEU A 1 105 ? -9.047 -10.341 6.251 1.00 97.38 105 LEU A N 1
ATOM 792 C CA . LEU A 1 105 ? -10.422 -10.151 6.721 1.00 97.38 105 LEU A CA 1
ATOM 793 C C . LEU A 1 105 ? -11.119 -11.487 7.007 1.00 97.38 105 LEU A C 1
ATOM 795 O O . LEU A 1 105 ? -11.842 -11.598 8.001 1.00 97.38 105 LEU A O 1
ATOM 799 N N . ALA A 1 106 ? -10.903 -12.498 6.161 1.00 97.38 106 ALA A N 1
ATOM 800 C CA . ALA A 1 106 ? -11.442 -13.837 6.366 1.00 97.38 106 ALA A CA 1
ATOM 801 C C . ALA A 1 106 ? -10.862 -14.477 7.635 1.00 97.38 106 ALA A C 1
ATOM 803 O O . ALA A 1 106 ? -11.627 -14.903 8.502 1.00 97.38 106 ALA A O 1
ATOM 804 N N . ILE A 1 107 ? -9.533 -14.468 7.787 1.00 97.00 107 ILE A N 1
ATOM 805 C CA . ILE A 1 107 ? -8.846 -14.994 8.976 1.00 97.00 107 ILE A CA 1
ATOM 806 C C . ILE A 1 107 ? -9.346 -14.286 10.240 1.00 97.00 107 ILE A C 1
ATOM 808 O O . ILE A 1 107 ? -9.739 -14.946 11.199 1.00 97.00 107 ILE A O 1
ATOM 812 N N . TRP A 1 108 ? -9.404 -12.954 10.228 1.00 97.06 108 TRP A N 1
ATOM 813 C CA . TRP A 1 108 ? -9.870 -12.155 11.361 1.00 97.06 108 TRP A CA 1
ATOM 814 C C . TRP A 1 108 ? -11.284 -12.547 11.806 1.00 97.06 108 TRP A C 1
ATOM 816 O O . TRP A 1 108 ? -11.528 -12.784 12.992 1.00 97.06 108 TRP A O 1
ATOM 826 N N . LYS A 1 109 ? -12.220 -12.657 10.855 1.00 96.31 109 LYS A N 1
ATOM 827 C CA . LYS A 1 109 ? -13.612 -13.030 11.146 1.00 96.31 109 LYS A CA 1
ATOM 828 C C . LYS A 1 109 ? -13.739 -14.465 11.651 1.00 96.31 109 LYS A C 1
ATOM 830 O O . LYS A 1 109 ? -14.490 -14.695 12.597 1.00 96.31 109 LYS A O 1
ATOM 835 N N . ILE A 1 110 ? -13.026 -15.415 11.042 1.00 96.75 110 ILE A N 1
ATOM 836 C CA . ILE A 1 110 ? -13.062 -16.830 11.440 1.00 96.75 110 ILE A CA 1
ATOM 837 C C . ILE A 1 110 ? -12.532 -16.987 12.865 1.00 96.75 110 ILE A C 1
ATOM 839 O O . ILE A 1 110 ? -13.207 -17.588 13.701 1.00 96.75 110 ILE A O 1
ATOM 843 N N . THR A 1 111 ? -11.374 -16.399 13.162 1.00 95.50 111 THR A N 1
ATOM 844 C CA . THR A 1 111 ? -10.760 -16.463 14.492 1.00 95.50 111 THR A CA 1
ATOM 845 C C . THR A 1 111 ? -11.641 -15.789 15.540 1.00 95.50 111 THR A C 1
ATOM 847 O O . THR A 1 111 ? -11.901 -16.380 16.586 1.00 95.50 111 THR A O 1
ATOM 850 N N . GLY A 1 112 ? -12.185 -14.603 15.247 1.00 92.88 112 GLY A N 1
ATOM 851 C CA . GLY A 1 112 ? -13.120 -13.924 16.147 1.00 92.88 112 GLY A CA 1
ATOM 852 C C . GLY A 1 112 ? -14.368 -14.764 16.445 1.00 92.88 112 GLY A C 1
ATOM 853 O O . GLY A 1 112 ? -14.735 -14.931 17.605 1.00 92.88 112 GLY A O 1
ATOM 854 N N . ALA A 1 113 ? -14.983 -15.359 15.418 1.00 92.38 113 ALA A N 1
ATOM 855 C CA . ALA A 1 113 ? -16.153 -16.220 15.589 1.00 92.38 113 ALA A CA 1
ATOM 856 C C . ALA A 1 113 ? -15.834 -17.510 16.363 1.00 92.38 113 ALA A C 1
ATOM 858 O O . ALA A 1 113 ? -16.650 -17.956 17.171 1.00 92.38 113 ALA A O 1
ATOM 859 N N . ALA A 1 114 ? -14.666 -18.114 16.130 1.00 93.31 114 ALA A N 1
ATOM 860 C CA . ALA A 1 114 ? -14.218 -19.295 16.861 1.00 93.31 114 ALA A CA 1
ATOM 861 C C . ALA A 1 114 ? -14.020 -18.992 18.354 1.00 93.31 114 ALA A C 1
ATOM 863 O O . ALA A 1 114 ? -14.512 -19.753 19.188 1.00 93.31 114 ALA A O 1
ATOM 864 N N . LEU A 1 115 ? -13.389 -17.860 18.685 1.00 92.56 115 LEU A N 1
ATOM 865 C CA . LEU A 1 115 ? -13.196 -17.425 20.071 1.00 92.56 115 LEU A CA 1
ATOM 866 C C . LEU A 1 115 ? -14.533 -17.141 20.768 1.00 92.56 115 LEU A C 1
ATOM 868 O O . LEU A 1 115 ? -14.793 -17.700 21.827 1.00 92.56 115 LEU A O 1
ATOM 872 N N . SER A 1 116 ? -15.437 -16.379 20.141 1.00 90.62 116 SER A N 1
ATOM 873 C CA . SER A 1 116 ? -16.754 -16.095 20.738 1.00 90.62 116 SER A CA 1
ATOM 874 C C . SER A 1 116 ? -17.590 -17.359 20.983 1.00 90.62 116 SER A C 1
ATOM 876 O O . SER A 1 116 ? -18.348 -17.426 21.949 1.00 90.62 116 SER A O 1
ATOM 878 N N . ARG A 1 117 ? -17.462 -18.380 20.122 1.00 86.69 117 ARG A N 1
ATOM 879 C CA . ARG A 1 117 ? -18.127 -19.681 20.313 1.00 86.69 117 ARG A CA 1
ATOM 880 C C . ARG A 1 117 ? -17.511 -20.495 21.448 1.00 86.69 117 ARG A C 1
ATOM 882 O O . ARG A 1 117 ? -18.247 -21.208 22.126 1.00 86.69 117 ARG A O 1
ATOM 889 N N . ALA A 1 118 ? -16.193 -20.428 21.624 1.00 83.94 118 ALA A N 1
ATOM 890 C CA . ALA A 1 118 ? -15.505 -21.103 22.718 1.00 83.94 118 ALA A CA 1
ATOM 891 C C . ALA A 1 118 ? -15.908 -20.497 24.071 1.00 83.94 118 ALA A C 1
ATOM 893 O O . ALA A 1 118 ? -16.313 -21.238 24.964 1.00 83.94 118 ALA A O 1
ATOM 894 N N . ASP A 1 119 ? -15.921 -19.167 24.180 1.00 85.38 119 ASP A N 1
ATOM 895 C CA . ASP A 1 119 ? -16.322 -18.464 25.406 1.00 85.38 119 ASP A CA 1
ATOM 896 C C . ASP A 1 119 ? -17.768 -18.790 25.815 1.00 85.38 119 ASP A C 1
ATOM 898 O O . ASP A 1 119 ? -18.044 -19.074 26.980 1.00 85.38 119 ASP A O 1
ATOM 902 N N . ALA A 1 120 ? -18.695 -18.836 24.851 1.00 77.38 120 ALA A N 1
ATOM 903 C CA . ALA A 1 120 ? -20.095 -19.177 25.114 1.00 77.38 120 ALA A CA 1
ATOM 904 C C . ALA A 1 120 ? -20.291 -20.613 25.647 1.00 77.38 120 ALA A C 1
ATOM 906 O O . ALA A 1 120 ? -21.213 -20.860 26.428 1.00 77.38 120 ALA A O 1
ATOM 907 N N . ARG A 1 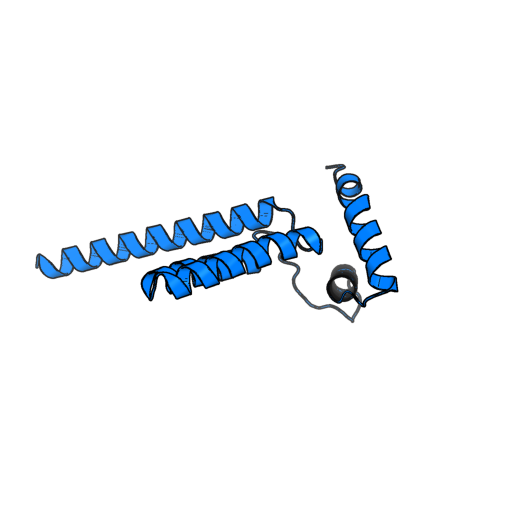121 ? -19.429 -21.561 25.246 1.00 71.88 121 ARG A N 1
ATOM 908 C CA . ARG A 1 121 ? -19.460 -22.949 25.740 1.00 71.88 121 ARG A CA 1
ATOM 909 C C . ARG A 1 121 ? -18.925 -23.078 27.164 1.00 71.88 121 ARG A C 1
ATOM 911 O O . ARG A 1 121 ? -19.419 -23.918 27.900 1.00 71.88 121 ARG A O 1
ATOM 918 N N . THR A 1 122 ? -17.964 -22.248 27.563 1.00 73.00 122 THR A N 1
ATOM 919 C CA . THR A 1 122 ? -17.403 -22.264 28.925 1.00 73.00 122 THR A CA 1
ATOM 920 C C . THR A 1 122 ? -18.398 -21.755 29.975 1.00 73.00 122 THR A C 1
ATOM 922 O O . THR A 1 122 ? -18.348 -22.190 31.114 1.00 73.00 122 THR A O 1
ATOM 925 N N . ILE A 1 123 ? -19.320 -20.859 29.605 1.00 66.00 123 ILE A N 1
ATOM 926 C CA . ILE A 1 123 ? -20.322 -20.284 30.529 1.00 66.00 123 ILE A CA 1
ATOM 927 C C . ILE A 1 123 ? -21.528 -21.223 30.752 1.00 66.00 123 ILE A C 1
ATOM 929 O O . ILE A 1 123 ? -22.286 -21.045 31.700 1.00 66.00 123 ILE A O 1
ATOM 933 N N . THR A 1 124 ? -21.736 -22.210 29.877 1.00 63.16 124 THR A N 1
ATOM 934 C CA . THR A 1 124 ? -22.900 -23.118 29.911 1.00 63.16 124 THR A CA 1
ATOM 935 C C . THR A 1 124 ? -22.624 -24.484 30.558 1.00 63.16 124 THR A C 1
ATOM 937 O O . THR A 1 124 ? -23.521 -25.328 30.560 1.00 63.16 124 THR A O 1
ATOM 940 N N . VAL A 1 125 ? -21.426 -24.696 31.117 1.00 52.88 125 VAL A N 1
ATOM 941 C CA . VAL A 1 125 ? -21.015 -25.895 31.881 1.00 52.88 125 VAL A CA 1
ATOM 942 C C . VAL A 1 125 ? -20.817 -25.516 33.342 1.00 52.88 125 VAL A C 1
ATOM 944 O O . VAL A 1 125 ? -21.257 -26.305 34.205 1.00 52.88 125 VAL A O 1
#

Foldseek 3Di:
DPCPVVCVVLVVVVVVVCVVPNDVLVVVVVQCVCVVVVHPRDPDDLPAAQDPQLLVLLLLLVVLVVVDVVSNVVSVVVSVVSLCCCVSSPNHDNVSNVRSNVVSVVVVVVVVVVVVVVVVVVVVD

pLDDT: mean 88.02, std 12.37, range [49.19, 98.44]